Protein AF-A0A6I9PVP5-F1 (afdb_monomer_lite)

Foldseek 3Di:
DDDDDDDDDDDDDDDDDDDDPPVVVVVVVVVLPPQDQPDPVQKDFDADPVRHGQWIAGPLQRDIDRDPVVVRCCSSDLSNQVSCCVPPNVPRDDDPDPDPVVVVVVVVVVVVVVVVVVVVVVVVVVVVVVVVVVPD

Structure (mmCIF, N/CA/C/O backbone):
data_AF-A0A6I9PVP5-F1
#
_entry.id   AF-A0A6I9PVP5-F1
#
loop_
_atom_site.group_PDB
_atom_site.id
_atom_site.type_symbol
_atom_site.label_atom_id
_atom_site.label_alt_id
_atom_site.label_comp_id
_atom_site.label_asym_id
_atom_site.label_entity_id
_atom_site.label_seq_id
_atom_site.pdbx_PDB_ins_code
_atom_site.Cartn_x
_atom_site.Cartn_y
_atom_site.Cartn_z
_atom_site.occupancy
_atom_site.B_iso_or_equiv
_atom_site.auth_seq_id
_atom_site.auth_comp_id
_atom_site.auth_asym_id
_atom_site.auth_atom_id
_atom_site.pdbx_PDB_model_num
ATOM 1 N N . MET A 1 1 ? 81.191 -22.699 -4.050 1.00 38.72 1 MET A N 1
ATOM 2 C CA . MET A 1 1 ? 81.189 -21.224 -4.021 1.00 38.72 1 MET A CA 1
ATOM 3 C C . MET A 1 1 ? 79.778 -20.818 -4.428 1.00 38.72 1 MET A C 1
ATOM 5 O O . MET A 1 1 ? 79.563 -20.471 -5.579 1.00 38.72 1 MET A O 1
ATOM 9 N N . ASP A 1 2 ? 78.741 -21.128 -3.641 1.00 34.00 2 ASP A N 1
ATOM 10 C CA . ASP A 1 2 ? 78.454 -20.610 -2.278 1.00 34.00 2 ASP A CA 1
ATOM 11 C C . ASP A 1 2 ? 78.551 -19.074 -2.293 1.00 34.00 2 ASP A C 1
ATOM 13 O O . ASP A 1 2 ? 79.592 -18.551 -2.674 1.00 34.00 2 ASP A O 1
ATOM 17 N N . ASP A 1 3 ? 77.531 -18.285 -1.955 1.00 36.66 3 ASP A N 1
ATOM 18 C CA . ASP A 1 3 ? 76.478 -18.510 -0.964 1.00 36.66 3 ASP A CA 1
ATOM 19 C C . ASP A 1 3 ? 75.329 -17.487 -1.144 1.00 36.66 3 ASP A C 1
ATOM 21 O O . ASP A 1 3 ? 75.540 -16.411 -1.704 1.00 36.66 3 ASP A O 1
ATOM 25 N N . ALA A 1 4 ? 74.175 -17.828 -0.555 1.00 41.97 4 ALA A N 1
ATOM 26 C CA . ALA A 1 4 ? 73.146 -16.957 0.032 1.00 41.97 4 ALA A CA 1
ATOM 27 C C . ALA A 1 4 ? 72.299 -15.985 -0.830 1.00 41.97 4 ALA A C 1
ATOM 29 O O . ALA A 1 4 ? 72.795 -15.266 -1.681 1.00 41.97 4 ALA A O 1
ATOM 30 N N . LYS A 1 5 ? 71.001 -15.748 -0.572 1.00 43.66 5 LYS A N 1
ATOM 31 C CA . LYS A 1 5 ? 70.002 -16.265 0.391 1.00 43.66 5 LYS A CA 1
ATOM 32 C C . LYS A 1 5 ? 68.767 -15.337 0.287 1.00 43.66 5 LYS A C 1
ATOM 34 O O . LYS A 1 5 ? 68.964 -14.139 0.405 1.00 43.66 5 LYS A O 1
ATOM 39 N N . VAL A 1 6 ? 67.568 -15.928 0.107 1.00 37.88 6 VAL A N 1
ATOM 40 C CA . VAL A 1 6 ? 66.181 -15.568 0.558 1.00 37.88 6 VAL A CA 1
ATOM 41 C C . VAL A 1 6 ? 65.691 -14.096 0.457 1.00 37.88 6 VAL A C 1
ATOM 43 O O . VAL A 1 6 ? 66.465 -13.163 0.521 1.00 37.88 6 VAL A O 1
ATOM 46 N N . GLU A 1 7 ? 64.412 -13.742 0.325 1.00 33.66 7 GLU A N 1
ATOM 47 C CA . GLU A 1 7 ? 63.160 -14.369 0.745 1.00 33.66 7 GLU A CA 1
ATOM 48 C C . GLU A 1 7 ? 61.960 -13.745 -0.006 1.00 33.66 7 GLU A C 1
ATOM 50 O O . GLU A 1 7 ? 62.043 -12.675 -0.601 1.00 33.66 7 GLU A O 1
ATOM 55 N N . ALA A 1 8 ? 60.850 -14.474 0.076 1.00 38.97 8 ALA A N 1
ATOM 56 C CA . ALA A 1 8 ? 59.453 -14.194 -0.226 1.00 38.97 8 ALA A CA 1
ATOM 57 C C . ALA A 1 8 ? 58.966 -12.730 -0.299 1.00 38.97 8 ALA A C 1
ATOM 59 O O . ALA A 1 8 ? 59.239 -11.909 0.569 1.00 38.97 8 ALA A O 1
ATOM 60 N N . SER A 1 9 ? 58.004 -12.480 -1.198 1.00 35.03 9 SER A N 1
ATOM 61 C CA . SER A 1 9 ? 56.587 -12.405 -0.788 1.00 35.03 9 SER A CA 1
ATOM 62 C C . SER A 1 9 ? 55.654 -12.116 -1.965 1.00 35.03 9 SER A C 1
ATOM 64 O O . SER A 1 9 ? 55.778 -11.118 -2.668 1.00 35.03 9 SER A O 1
ATOM 66 N N . LYS A 1 10 ? 54.661 -12.996 -2.136 1.00 50.06 10 LYS A N 1
ATOM 67 C CA . LYS A 1 10 ? 53.401 -12.689 -2.821 1.00 50.06 10 LYS A CA 1
ATOM 68 C C . LYS A 1 10 ? 52.657 -11.607 -2.030 1.00 50.06 10 LYS A C 1
ATOM 70 O O . LYS A 1 10 ? 52.544 -11.751 -0.814 1.00 50.06 10 LYS A O 1
ATOM 75 N N . PRO A 1 11 ? 51.970 -10.682 -2.710 1.00 37.81 11 PRO A N 1
ATOM 76 C CA . PRO A 1 11 ? 50.685 -10.215 -2.223 1.00 37.81 11 PRO A CA 1
ATOM 77 C C . PRO A 1 11 ? 49.593 -10.632 -3.203 1.00 37.81 11 PRO A C 1
ATOM 79 O O . PRO A 1 11 ? 49.591 -10.281 -4.382 1.00 37.81 11 PRO A O 1
ATOM 82 N N . ALA A 1 12 ? 48.661 -11.416 -2.672 1.00 37.59 12 ALA A N 1
ATOM 83 C CA . ALA A 1 12 ? 47.353 -11.623 -3.251 1.00 37.59 12 ALA A CA 1
ATOM 84 C C . ALA A 1 12 ? 46.671 -10.265 -3.471 1.00 37.59 12 ALA A C 1
ATOM 86 O O . ALA A 1 12 ? 46.638 -9.416 -2.581 1.00 37.59 12 ALA A O 1
ATOM 87 N N . THR A 1 13 ? 46.112 -10.080 -4.661 1.00 37.62 13 THR A N 1
ATOM 88 C CA . THR A 1 13 ? 45.164 -9.009 -4.959 1.00 37.62 13 THR A CA 1
ATOM 89 C C . THR A 1 13 ? 43.987 -9.081 -3.981 1.00 37.62 13 THR A C 1
ATOM 91 O O . THR A 1 13 ? 43.380 -10.151 -3.858 1.00 37.62 13 THR A O 1
ATOM 94 N N . PRO A 1 14 ? 43.642 -7.986 -3.285 1.00 37.19 14 PRO A N 1
ATOM 95 C CA . PRO A 1 14 ? 42.528 -7.982 -2.359 1.00 37.19 14 PRO A CA 1
ATOM 96 C C . PRO A 1 14 ? 41.213 -8.037 -3.136 1.00 37.19 14 PRO A C 1
ATOM 98 O O . PRO A 1 14 ? 40.893 -7.164 -3.940 1.00 37.19 14 PRO A O 1
ATOM 101 N N . SER A 1 15 ? 40.448 -9.085 -2.850 1.00 47.34 15 SER A N 1
ATOM 102 C CA . SER A 1 15 ? 39.019 -9.161 -3.106 1.00 47.34 15 SER A CA 1
ATOM 103 C C . SER A 1 15 ? 38.325 -8.059 -2.292 1.00 47.34 15 SER A C 1
ATOM 105 O O . SER A 1 15 ? 38.224 -8.161 -1.073 1.00 47.34 15 SER A O 1
ATOM 107 N N . GLN A 1 16 ? 37.871 -6.997 -2.954 1.00 40.28 16 GLN A N 1
ATOM 108 C CA . GLN A 1 16 ? 36.859 -6.065 -2.447 1.00 40.28 16 GLN A CA 1
ATOM 109 C C . GLN A 1 16 ? 35.660 -6.250 -3.389 1.00 40.28 16 GLN A C 1
ATOM 111 O O . GLN A 1 16 ? 35.745 -5.903 -4.558 1.00 40.28 16 GLN A O 1
ATOM 116 N N . GLY A 1 17 ? 34.602 -6.971 -3.027 1.00 35.03 17 GLY A N 1
ATOM 117 C CA . GLY A 1 17 ? 33.798 -6.735 -1.835 1.00 35.03 17 GLY A CA 1
ATOM 118 C C . GLY A 1 17 ? 32.686 -5.767 -2.230 1.00 35.03 17 GLY A C 1
ATOM 119 O O . GLY A 1 17 ? 32.816 -4.565 -2.020 1.00 35.03 17 GLY A O 1
ATOM 120 N N . ASP A 1 18 ? 31.652 -6.299 -2.887 1.00 39.44 18 ASP A N 1
ATOM 121 C CA . ASP A 1 18 ? 30.398 -5.626 -3.223 1.00 39.44 18 ASP A CA 1
ATOM 122 C C . ASP A 1 18 ? 29.800 -4.919 -1.994 1.00 39.44 18 ASP A C 1
ATOM 124 O O . ASP A 1 18 ? 29.149 -5.540 -1.160 1.00 39.44 18 ASP A O 1
ATOM 128 N N . SER A 1 19 ? 29.991 -3.603 -1.896 1.00 45.47 19 SER A N 1
ATOM 129 C CA . SER A 1 19 ? 29.430 -2.770 -0.821 1.00 45.47 19 SER A CA 1
ATOM 130 C C . SER A 1 19 ? 28.523 -1.673 -1.379 1.00 45.47 19 SER A C 1
ATOM 132 O O . SER A 1 19 ? 28.705 -0.491 -1.095 1.00 45.47 19 SER A O 1
ATOM 134 N N . LYS A 1 20 ? 27.542 -2.052 -2.210 1.00 41.62 20 LYS A N 1
ATOM 135 C CA . LYS A 1 20 ? 26.452 -1.165 -2.666 1.00 41.62 20 LYS A CA 1
ATOM 136 C C . LYS A 1 20 ? 25.108 -1.903 -2.784 1.00 41.62 20 LYS A C 1
ATOM 138 O O . LYS A 1 20 ? 24.402 -1.764 -3.775 1.00 41.62 20 LYS A O 1
ATOM 143 N N . THR A 1 21 ? 24.729 -2.685 -1.775 1.00 43.78 21 THR A N 1
ATOM 144 C CA . THR A 1 21 ? 23.387 -3.315 -1.720 1.00 43.78 21 THR A CA 1
ATOM 145 C C . THR A 1 21 ? 22.673 -3.153 -0.376 1.00 43.78 21 THR A C 1
ATOM 147 O O . THR A 1 21 ? 21.488 -3.459 -0.271 1.00 43.78 21 THR A O 1
ATOM 150 N N . GLU A 1 22 ? 23.352 -2.585 0.621 1.00 38.22 22 GLU A N 1
ATOM 151 C CA . GLU A 1 22 ? 22.856 -2.440 1.997 1.00 38.22 22 GLU A CA 1
ATOM 152 C C . GLU A 1 22 ? 21.923 -1.217 2.164 1.00 38.22 22 GLU A C 1
ATOM 154 O O . GLU A 1 22 ? 20.986 -1.225 2.967 1.00 38.22 22 GLU A O 1
ATOM 159 N N . ASP A 1 23 ? 22.138 -0.165 1.364 1.00 42.00 23 ASP A N 1
ATOM 160 C CA . ASP A 1 23 ? 21.417 1.114 1.482 1.00 42.00 23 ASP A CA 1
ATOM 161 C C . ASP A 1 23 ? 19.986 1.037 0.913 1.00 42.00 23 ASP A C 1
ATOM 163 O O . ASP A 1 23 ? 19.035 1.599 1.456 1.00 42.00 23 ASP A O 1
ATOM 167 N N . SER A 1 24 ? 19.785 0.221 -0.129 1.00 49.44 24 SER A N 1
ATOM 168 C CA . SER A 1 24 ? 18.459 0.021 -0.730 1.00 49.44 24 SER A CA 1
ATOM 169 C C . SER A 1 24 ? 17.543 -0.890 0.086 1.00 49.44 24 SER A C 1
ATOM 171 O O . SER A 1 24 ? 16.327 -0.775 -0.035 1.00 49.44 24 SER A O 1
ATOM 173 N N . LEU A 1 25 ? 18.078 -1.777 0.930 1.00 51.47 25 LEU A N 1
ATOM 174 C CA . LEU A 1 25 ? 17.258 -2.580 1.845 1.00 51.47 25 LEU A CA 1
ATOM 175 C C . LEU A 1 25 ? 16.865 -1.773 3.089 1.00 51.47 25 LEU A C 1
ATOM 177 O O . LEU A 1 25 ? 15.714 -1.850 3.519 1.00 51.47 25 LEU A O 1
ATOM 181 N N . SER A 1 26 ? 17.770 -0.928 3.591 1.00 49.22 26 SER A N 1
ATOM 182 C CA . SER A 1 26 ? 17.504 -0.028 4.721 1.00 49.22 26 SER A CA 1
ATOM 183 C C . SER A 1 26 ? 16.474 1.056 4.380 1.00 49.22 26 SER A C 1
ATOM 185 O O . SER A 1 26 ? 15.562 1.300 5.168 1.00 49.22 26 SER A O 1
ATOM 187 N N . ALA A 1 27 ? 16.517 1.626 3.169 1.00 51.81 27 ALA A N 1
ATOM 188 C CA . ALA A 1 27 ? 15.481 2.550 2.696 1.00 51.81 27 ALA A CA 1
ATOM 189 C C . ALA A 1 27 ? 14.112 1.865 2.495 1.00 51.81 27 ALA A C 1
ATOM 191 O O . ALA A 1 27 ? 13.066 2.467 2.732 1.00 51.81 27 ALA A O 1
ATOM 192 N N . LEU A 1 28 ? 14.085 0.589 2.091 1.00 53.31 28 LEU A N 1
ATOM 193 C CA . LEU A 1 28 ? 12.836 -0.174 1.964 1.00 53.31 28 LEU A CA 1
ATOM 194 C C . LEU A 1 28 ? 12.238 -0.559 3.325 1.00 53.31 28 LEU A C 1
ATOM 196 O O . LEU A 1 28 ? 11.013 -0.589 3.444 1.00 53.31 28 LEU A O 1
ATOM 200 N N . ALA A 1 29 ? 13.077 -0.815 4.332 1.00 50.09 29 ALA A N 1
ATOM 201 C CA . ALA A 1 29 ? 12.655 -1.085 5.705 1.00 50.09 29 ALA A CA 1
ATOM 202 C C . ALA A 1 29 ? 12.135 0.181 6.410 1.00 50.09 29 ALA A C 1
ATOM 204 O O . ALA A 1 29 ? 11.083 0.131 7.043 1.00 50.09 29 ALA A O 1
ATOM 205 N N . ALA A 1 30 ? 12.792 1.331 6.219 1.00 49.00 30 ALA A N 1
ATOM 206 C CA . ALA A 1 30 ? 12.341 2.616 6.766 1.00 49.00 30 ALA A CA 1
ATOM 207 C C . ALA A 1 30 ? 10.975 3.059 6.202 1.00 49.00 30 ALA A C 1
ATOM 209 O O . ALA A 1 30 ? 10.165 3.643 6.911 1.00 49.00 30 ALA A O 1
ATOM 210 N N . LEU A 1 31 ? 10.657 2.704 4.952 1.00 52.78 31 LEU A N 1
ATOM 211 C CA . LEU A 1 31 ? 9.338 2.975 4.362 1.00 52.78 31 LEU A CA 1
ATOM 212 C C . LEU A 1 31 ? 8.238 1.996 4.813 1.00 52.78 31 LEU A C 1
ATOM 214 O O . LEU A 1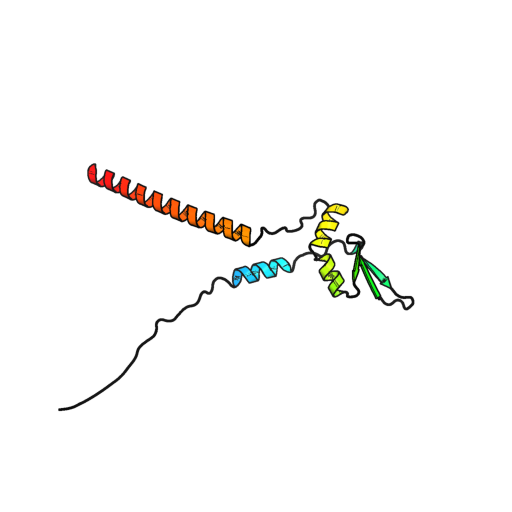 31 ? 7.067 2.221 4.512 1.00 52.78 31 LEU A O 1
ATOM 218 N N . GLN A 1 32 ? 8.576 0.891 5.489 1.00 53.50 32 GLN A N 1
ATOM 219 C CA . GLN A 1 32 ? 7.582 -0.037 6.047 1.00 53.50 32 GLN A CA 1
ATOM 220 C C . GLN A 1 32 ? 7.084 0.394 7.436 1.00 53.50 32 GLN A C 1
ATOM 222 O O . GLN A 1 32 ? 5.990 -0.016 7.829 1.00 53.50 32 GLN A O 1
ATOM 227 N N . SER A 1 33 ? 7.842 1.225 8.159 1.00 51.06 33 SER A N 1
ATOM 228 C CA . SER A 1 33 ? 7.528 1.652 9.530 1.00 51.06 33 SER A CA 1
ATOM 229 C C . SER A 1 33 ? 6.480 2.767 9.639 1.00 51.06 33 SER A C 1
ATOM 231 O O . SER A 1 33 ? 5.771 2.809 10.642 1.00 51.06 33 SER A O 1
ATOM 233 N N . ASP A 1 34 ? 6.292 3.595 8.608 1.00 50.50 34 ASP A N 1
ATOM 234 C CA . ASP A 1 34 ? 5.387 4.760 8.653 1.00 50.50 34 ASP A CA 1
ATOM 235 C C . ASP A 1 34 ? 3.976 4.485 8.104 1.00 50.50 34 ASP A C 1
ATOM 237 O O . ASP A 1 34 ? 3.277 5.380 7.624 1.00 50.50 34 ASP A O 1
ATOM 241 N N . VAL A 1 35 ? 3.506 3.234 8.153 1.00 64.75 35 VAL A N 1
ATOM 242 C CA . VAL A 1 35 ? 2.103 2.958 7.821 1.00 64.75 35 VAL A CA 1
ATOM 243 C C . VAL A 1 35 ? 1.233 3.366 9.001 1.00 64.75 35 VAL A C 1
ATOM 245 O O . VAL A 1 35 ? 1.108 2.634 9.988 1.00 64.75 35 VAL A O 1
ATOM 248 N N . GLN A 1 36 ? 0.608 4.534 8.870 1.00 64.75 36 GLN A N 1
ATOM 249 C CA . GLN A 1 36 ? -0.335 5.059 9.845 1.00 64.75 36 GLN A CA 1
ATOM 250 C C . GLN A 1 36 ? -1.489 4.051 10.029 1.00 64.75 36 GLN A C 1
ATOM 252 O O . GLN A 1 36 ? -2.146 3.676 9.051 1.00 64.75 36 GLN A O 1
ATOM 257 N N . PRO A 1 37 ? -1.712 3.535 11.247 1.00 75.38 37 PRO A N 1
ATOM 258 C CA . PRO A 1 37 ? -2.750 2.544 11.474 1.00 75.38 37 PRO A CA 1
ATOM 259 C C . PRO A 1 37 ? -4.136 3.184 11.279 1.00 75.38 37 PRO A C 1
ATOM 261 O O . PRO A 1 37 ? -4.469 4.190 11.903 1.00 75.38 37 PRO A O 1
ATOM 264 N N . VAL A 1 38 ? -4.933 2.618 10.366 1.00 80.00 38 VAL A N 1
ATOM 265 C CA . VAL A 1 38 ? -6.223 3.184 9.932 1.00 80.00 38 VAL A CA 1
ATOM 266 C C . VAL A 1 38 ? -7.404 2.437 10.534 1.00 80.00 38 VAL A C 1
ATOM 268 O O . VAL A 1 38 ? -7.394 1.211 10.616 1.00 80.00 38 VAL A O 1
ATOM 271 N N . GLY A 1 39 ? -8.462 3.166 10.889 1.00 81.88 39 GLY A N 1
ATOM 272 C CA . GLY A 1 39 ? -9.738 2.567 11.278 1.00 81.88 39 GLY A CA 1
ATOM 273 C C . GLY A 1 39 ? -9.714 1.817 12.609 1.00 81.88 39 GLY A C 1
ATOM 274 O O . GLY A 1 39 ? -10.335 0.759 12.705 1.00 81.88 39 GLY A O 1
ATOM 275 N N . HIS A 1 40 ? -9.020 2.352 13.621 1.00 84.56 40 HIS A N 1
ATOM 276 C CA . HIS A 1 40 ? -9.093 1.833 14.997 1.00 84.56 40 HIS A CA 1
ATOM 277 C C . HIS A 1 40 ? -10.530 1.800 15.515 1.00 84.56 40 HIS A C 1
ATOM 279 O O . HIS A 1 40 ? -10.889 0.866 16.223 1.00 84.56 40 HIS A O 1
ATOM 285 N N . ASP A 1 41 ? -11.349 2.759 15.081 1.00 85.88 41 ASP A N 1
ATOM 286 C CA . ASP A 1 41 ? -12.761 2.899 15.453 1.00 85.88 41 ASP A CA 1
ATOM 287 C C . ASP A 1 41 ? -13.619 1.694 15.030 1.00 85.88 41 ASP A C 1
ATOM 289 O O . ASP A 1 41 ? -14.721 1.494 15.532 1.00 85.88 41 ASP A O 1
ATOM 293 N N . TYR A 1 42 ? -13.112 0.859 14.115 1.00 88.06 42 TYR A N 1
ATOM 294 C CA . TYR A 1 42 ? -13.790 -0.349 13.642 1.00 88.06 42 TYR A CA 1
ATOM 295 C C . TYR A 1 42 ? -13.338 -1.626 14.364 1.00 88.06 42 TYR A C 1
ATOM 297 O O . TYR A 1 42 ? -13.779 -2.723 13.996 1.00 88.06 42 TYR A O 1
ATOM 305 N N . VAL A 1 43 ? -12.450 -1.503 15.356 1.00 91.88 43 VAL A N 1
ATOM 306 C CA . VAL A 1 43 ? -12.021 -2.606 16.217 1.00 91.88 43 VAL A CA 1
ATOM 307 C C . VAL A 1 43 ? -12.642 -2.446 17.593 1.00 91.88 43 VAL A C 1
ATOM 309 O O . VAL A 1 43 ? -12.303 -1.535 18.342 1.00 91.88 43 VAL A O 1
ATOM 312 N N . GLU A 1 44 ? -13.514 -3.379 17.943 1.00 92.25 44 GLU A N 1
ATOM 313 C CA . GLU A 1 44 ? -14.146 -3.427 19.253 1.00 92.25 44 GLU A CA 1
ATOM 314 C C . GLU A 1 44 ? -13.293 -4.207 20.243 1.00 92.25 44 GLU A C 1
ATOM 316 O O . GLU A 1 44 ? -12.736 -5.257 19.914 1.00 92.25 44 GLU A O 1
ATOM 321 N N . GLU A 1 45 ? -13.214 -3.700 21.470 1.00 92.25 45 GLU A N 1
ATOM 322 C CA . GLU A 1 45 ? -12.590 -4.389 22.594 1.00 92.25 45 GLU A CA 1
ATOM 323 C C . GLU A 1 45 ? -13.680 -5.092 23.396 1.00 92.25 45 GLU A C 1
ATOM 325 O O . GLU A 1 45 ? -14.534 -4.457 24.012 1.00 92.25 45 GLU A O 1
ATOM 330 N N . VAL A 1 46 ? -13.657 -6.418 23.387 1.00 90.00 46 VAL A N 1
ATOM 331 C CA . VAL A 1 46 ? -14.564 -7.239 24.178 1.00 90.00 46 VAL A CA 1
ATOM 332 C C . VAL A 1 46 ? -13.956 -7.401 25.566 1.00 90.00 46 VAL A C 1
ATOM 334 O O . VAL A 1 46 ? -12.844 -7.922 25.710 1.00 90.00 46 VAL A O 1
ATOM 337 N N . ARG A 1 47 ? -14.684 -6.940 26.586 1.00 89.69 47 ARG A N 1
ATOM 338 C CA . ARG A 1 47 ? -14.322 -7.087 28.000 1.00 89.69 47 ARG A CA 1
ATOM 339 C C . ARG A 1 47 ? -15.147 -8.193 28.649 1.00 89.69 47 ARG A C 1
ATOM 341 O O . ARG A 1 47 ? -16.315 -8.358 28.312 1.00 89.69 47 ARG A O 1
ATOM 348 N N . ASN A 1 48 ? -14.528 -8.939 29.557 1.00 88.19 48 ASN A N 1
ATOM 349 C CA . ASN A 1 48 ? -15.220 -9.906 30.402 1.00 88.19 48 ASN A CA 1
ATOM 350 C C . ASN A 1 48 ? -16.065 -9.198 31.474 1.00 88.19 48 ASN A C 1
ATOM 352 O O . ASN A 1 48 ? -15.893 -8.002 31.713 1.00 88.19 48 ASN A O 1
ATOM 356 N N . ASP A 1 49 ? -16.895 -9.956 32.183 1.00 88.00 49 ASP A N 1
ATOM 357 C CA . ASP A 1 49 ? -17.661 -9.552 33.375 1.00 88.00 49 ASP A CA 1
ATOM 358 C C . ASP A 1 49 ? -16.781 -8.926 34.478 1.00 88.00 49 ASP A C 1
ATOM 360 O O . ASP A 1 49 ? -17.216 -8.044 35.213 1.00 88.00 49 ASP A O 1
ATOM 364 N N . GLU A 1 50 ? -15.500 -9.298 34.531 1.00 86.38 50 GLU A N 1
ATOM 365 C CA . GLU A 1 50 ? -14.476 -8.713 35.412 1.00 86.38 50 GLU A CA 1
ATOM 366 C C . GLU A 1 50 ? -13.872 -7.388 34.888 1.00 86.38 50 GLU A C 1
ATOM 368 O O . GLU A 1 50 ? -12.922 -6.858 35.464 1.00 86.38 50 GLU A O 1
ATOM 373 N N . GLY A 1 51 ? -14.339 -6.873 33.746 1.00 83.56 51 GLY A N 1
ATOM 374 C CA . GLY A 1 51 ? -13.842 -5.648 33.106 1.00 83.56 51 GLY A CA 1
ATOM 375 C C . GLY A 1 51 ? -12.517 -5.789 32.341 1.00 83.56 51 GLY A C 1
ATOM 376 O O . GLY A 1 51 ? -12.056 -4.819 31.736 1.00 83.56 51 GLY A O 1
ATOM 377 N N . LYS A 1 52 ? -11.904 -6.980 32.319 1.00 87.00 52 LYS A N 1
ATOM 378 C CA . LYS A 1 52 ? -10.653 -7.258 31.586 1.00 87.00 52 LYS A CA 1
ATOM 379 C C . LYS A 1 52 ? -10.909 -7.410 30.089 1.00 87.00 52 LYS A C 1
ATOM 381 O O . LYS A 1 52 ? -11.828 -8.126 29.703 1.00 87.00 52 LYS A O 1
ATOM 386 N N . VAL A 1 53 ? -10.077 -6.798 29.243 1.00 85.06 53 VAL A N 1
ATOM 387 C CA . VAL A 1 53 ? -10.123 -7.013 27.785 1.00 85.06 53 VAL A CA 1
ATOM 388 C C . VAL A 1 53 ? -9.661 -8.436 27.479 1.00 85.06 53 VAL A C 1
ATOM 390 O O . VAL A 1 53 ? -8.541 -8.806 27.816 1.00 85.06 53 VAL A O 1
ATOM 393 N N . ILE A 1 54 ? -10.527 -9.228 26.849 1.00 88.81 54 ILE A N 1
ATOM 394 C CA . ILE A 1 54 ? -10.265 -10.641 26.529 1.00 88.81 54 ILE A CA 1
ATOM 395 C C . ILE A 1 54 ? -10.054 -10.886 25.036 1.00 88.81 54 ILE A C 1
ATOM 397 O O . ILE A 1 54 ? -9.479 -11.902 24.650 1.00 88.81 54 ILE A O 1
ATOM 401 N N . ARG A 1 55 ? -10.557 -9.987 24.184 1.00 93.00 55 ARG A N 1
ATOM 402 C CA . ARG A 1 55 ? -10.532 -10.153 22.732 1.00 93.00 55 ARG A CA 1
ATOM 403 C C . ARG A 1 55 ? -10.787 -8.829 22.034 1.00 93.00 55 ARG A C 1
ATOM 405 O O . ARG A 1 55 ? -11.577 -8.014 22.490 1.00 93.00 55 ARG A O 1
ATOM 412 N N . PHE A 1 56 ? -10.192 -8.672 20.869 1.00 94.12 56 PHE A N 1
ATOM 413 C CA . PHE A 1 56 ? -10.486 -7.620 19.916 1.00 94.12 56 PHE A CA 1
ATOM 414 C C . PHE A 1 56 ? -11.221 -8.198 18.712 1.00 94.12 56 PHE A C 1
ATOM 416 O O . PHE A 1 56 ? -10.900 -9.301 18.264 1.00 94.12 56 PHE A O 1
ATOM 423 N N . HIS A 1 57 ? -12.181 -7.457 18.166 1.00 94.81 57 HIS A N 1
ATOM 424 C CA . HIS A 1 57 ? -12.934 -7.854 16.982 1.00 94.81 57 HIS A CA 1
ATOM 425 C C . HIS A 1 57 ? -12.960 -6.730 15.941 1.00 94.81 57 HIS A C 1
ATOM 427 O O . HIS A 1 57 ? -13.429 -5.632 16.218 1.00 94.81 57 HIS A O 1
ATOM 433 N N . CYS A 1 58 ? -12.470 -6.996 14.729 1.00 95.12 58 CYS A N 1
ATOM 434 C CA . CYS A 1 58 ? -12.512 -6.053 13.612 1.00 95.12 58 CYS A CA 1
ATOM 435 C C . CYS A 1 58 ? -13.753 -6.294 12.745 1.00 95.12 58 CYS A C 1
ATOM 437 O O . CYS A 1 58 ? -13.829 -7.313 12.054 1.00 95.12 58 CYS A O 1
ATOM 439 N N . LYS A 1 59 ? -14.674 -5.323 12.696 1.00 93.56 59 LYS A N 1
ATOM 440 C CA . LYS A 1 59 ? -15.923 -5.419 11.913 1.00 93.56 59 LYS A CA 1
ATOM 441 C C . LYS A 1 59 ? -15.718 -5.379 10.400 1.00 93.56 59 LYS A C 1
ATOM 443 O O . LYS A 1 59 ? -16.505 -5.936 9.644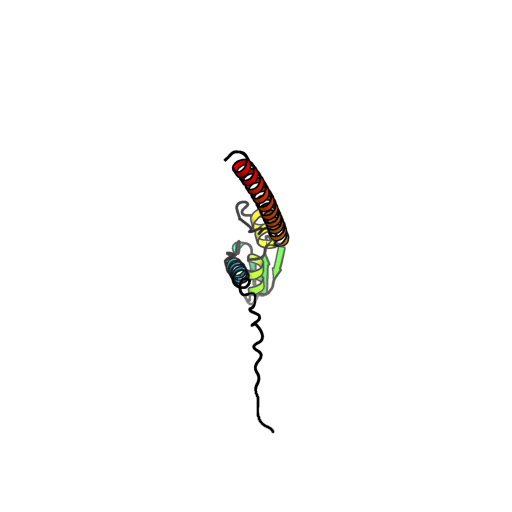 1.00 93.56 59 LYS A O 1
ATOM 448 N N . LEU A 1 60 ? -14.664 -4.714 9.925 1.00 91.62 60 LEU A N 1
ATOM 449 C CA . LEU A 1 60 ? -14.402 -4.588 8.484 1.00 91.62 60 LEU A CA 1
ATOM 450 C C . LEU 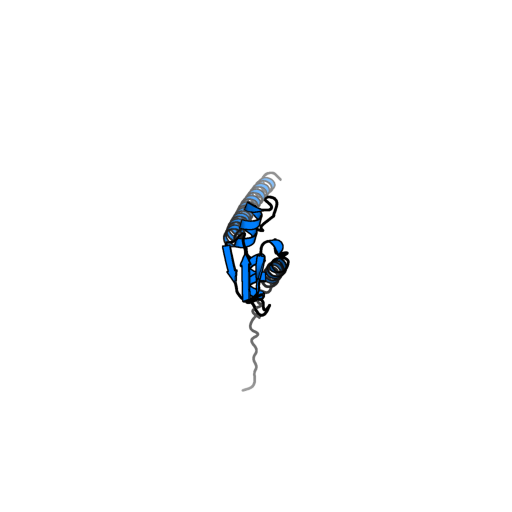A 1 60 ? -13.894 -5.896 7.873 1.00 91.62 60 LEU A C 1
ATOM 452 O O . LEU A 1 60 ? -14.198 -6.211 6.713 1.00 91.62 60 LEU A O 1
ATOM 456 N N . CYS A 1 61 ? -13.109 -6.624 8.667 1.00 91.94 61 CYS A N 1
ATOM 457 C CA . CYS A 1 61 ? -12.436 -7.859 8.290 1.00 91.94 61 CYS A CA 1
ATOM 458 C C . CYS A 1 61 ? -13.117 -9.121 8.822 1.00 91.94 61 CYS A C 1
ATOM 460 O O . CYS A 1 61 ? -12.723 -10.198 8.377 1.00 91.94 61 CYS A O 1
ATOM 462 N N . GLU A 1 62 ? -14.062 -8.988 9.758 1.00 93.81 62 GLU A N 1
ATOM 463 C CA . GLU A 1 62 ? -14.726 -10.089 10.472 1.00 93.81 62 GLU A CA 1
ATOM 464 C C . GLU A 1 62 ? -13.693 -11.034 11.110 1.00 93.81 62 GLU A C 1
ATOM 466 O O . GLU A 1 62 ? -13.663 -12.238 10.875 1.00 93.81 62 GLU A O 1
ATOM 471 N N . CYS A 1 63 ? -12.754 -10.462 11.869 1.00 92.38 63 CYS A N 1
ATOM 472 C CA . CYS A 1 63 ? -11.664 -11.198 12.517 1.00 92.38 63 CYS A CA 1
ATOM 473 C C . CYS A 1 63 ? -11.600 -10.881 14.001 1.00 92.38 63 CYS A C 1
ATOM 475 O O . CYS A 1 63 ? -11.763 -9.725 14.385 1.00 92.38 63 CYS A O 1
ATOM 477 N N . SER A 1 64 ? -11.282 -11.888 14.811 1.00 93.00 64 SER A N 1
ATOM 478 C CA . SER A 1 64 ? -10.974 -11.717 16.226 1.00 93.00 64 SER A CA 1
ATOM 479 C C . SER A 1 64 ? -9.530 -12.068 16.543 1.00 93.00 64 SER A C 1
ATOM 481 O O . SER A 1 64 ? -8.995 -13.035 16.005 1.00 93.00 64 SER A O 1
ATOM 483 N N . PHE A 1 65 ? -8.923 -11.316 17.449 1.00 92.50 65 PHE A N 1
ATOM 484 C CA . PHE A 1 65 ? -7.562 -11.530 17.932 1.00 92.50 65 PHE A CA 1
ATOM 485 C C . PHE A 1 65 ? -7.513 -11.215 19.428 1.00 92.50 65 PHE A C 1
ATOM 487 O O . PHE A 1 65 ? -8.240 -10.344 19.893 1.00 92.50 65 PHE A O 1
ATOM 494 N N . ASN A 1 66 ? -6.691 -11.930 20.191 1.00 91.75 66 ASN A N 1
ATOM 495 C CA . ASN A 1 66 ? -6.628 -11.764 21.647 1.00 91.75 66 ASN A CA 1
ATOM 496 C C . ASN A 1 66 ? -5.490 -10.831 22.093 1.00 91.75 66 ASN A C 1
ATOM 498 O O . ASN A 1 66 ? -5.526 -10.325 23.209 1.00 91.75 66 ASN A O 1
ATOM 502 N N . ASP A 1 67 ? -4.526 -10.552 21.213 1.00 92.12 67 ASP A N 1
ATOM 503 C CA . ASP A 1 67 ? -3.328 -9.790 21.563 1.00 92.12 67 ASP A CA 1
ATOM 504 C C . ASP A 1 67 ? -3.379 -8.340 21.049 1.00 92.12 67 ASP A C 1
ATOM 506 O O . ASP A 1 67 ? -3.738 -8.108 19.885 1.00 92.12 67 ASP A O 1
ATOM 510 N N . PRO A 1 68 ? -2.932 -7.351 21.847 1.00 89.88 68 PRO A N 1
ATOM 511 C CA . PRO A 1 68 ? -2.806 -5.960 21.402 1.00 89.88 68 PRO A CA 1
ATOM 512 C C . PRO A 1 68 ? -1.830 -5.796 20.229 1.00 89.88 68 PRO A C 1
ATOM 514 O O . PRO A 1 68 ? -2.085 -5.029 19.304 1.00 89.88 68 PRO A O 1
ATOM 517 N N . ASN A 1 69 ? -0.741 -6.568 20.211 1.00 90.88 69 ASN A N 1
ATOM 518 C CA . ASN A 1 69 ? 0.204 -6.553 19.093 1.00 90.88 69 ASN A CA 1
ATOM 519 C C . ASN A 1 69 ? -0.445 -7.089 17.801 1.00 90.88 69 ASN A C 1
ATOM 521 O O . ASN A 1 69 ? -0.265 -6.534 16.718 1.00 90.88 69 ASN A O 1
ATOM 525 N N . ALA A 1 70 ? -1.275 -8.134 17.911 1.00 91.88 70 ALA A N 1
ATOM 526 C CA . ALA A 1 70 ? -2.030 -8.653 16.774 1.00 91.88 70 ALA A CA 1
ATOM 527 C C . ALA A 1 70 ? -3.048 -7.626 16.249 1.00 91.88 70 ALA A C 1
ATOM 529 O O . ALA A 1 70 ? -3.215 -7.517 15.034 1.00 91.88 70 ALA A O 1
ATOM 530 N N . LYS A 1 71 ? -3.670 -6.830 17.135 1.00 91.31 71 LYS A N 1
ATOM 531 C CA . LYS A 1 71 ? -4.517 -5.685 16.751 1.00 91.31 71 LYS A CA 1
ATOM 532 C C . LYS A 1 71 ? -3.743 -4.683 15.904 1.00 91.31 71 LYS A C 1
ATOM 534 O O . LYS A 1 71 ? -4.201 -4.314 14.824 1.00 91.31 71 LYS A O 1
ATOM 539 N N . GLU A 1 72 ? -2.563 -4.274 16.354 1.00 90.81 72 GLU A N 1
ATOM 540 C CA . GLU A 1 72 ? -1.754 -3.291 15.635 1.00 90.81 72 GLU A CA 1
ATOM 541 C C . GLU A 1 72 ? -1.284 -3.817 14.269 1.00 90.81 72 GLU A C 1
ATOM 543 O O . GLU A 1 72 ? -1.454 -3.149 13.243 1.00 90.81 72 GLU A O 1
ATOM 548 N N . MET A 1 73 ? -0.783 -5.054 14.229 1.00 91.94 73 MET A N 1
ATOM 549 C CA . MET A 1 73 ? -0.400 -5.730 12.985 1.00 91.94 73 MET A CA 1
ATOM 550 C C . MET A 1 73 ? -1.582 -5.923 12.033 1.00 91.94 73 MET A C 1
ATOM 552 O O . MET A 1 73 ? -1.417 -5.821 10.816 1.00 91.94 73 MET A O 1
ATOM 556 N N . HIS A 1 74 ? -2.786 -6.157 12.557 1.00 93.38 74 HIS A N 1
ATOM 557 C CA . HIS A 1 74 ? -3.995 -6.267 11.749 1.00 93.38 74 HIS A CA 1
ATOM 558 C C . HIS A 1 74 ? -4.345 -4.939 11.070 1.00 93.38 74 HIS A C 1
ATOM 560 O O . HIS A 1 74 ? -4.568 -4.919 9.859 1.00 93.38 74 HIS A O 1
ATOM 566 N N . LEU A 1 75 ? -4.342 -3.829 11.813 1.00 91.06 75 LEU A N 1
ATOM 567 C CA . LEU A 1 75 ? -4.655 -2.491 11.293 1.00 91.06 75 LEU A CA 1
ATOM 568 C C . LEU A 1 75 ? -3.618 -2.009 10.267 1.00 91.06 75 LEU A C 1
ATOM 570 O O . LEU A 1 75 ? -3.964 -1.433 9.232 1.00 91.06 75 LEU A O 1
ATOM 574 N N . LYS A 1 76 ? -2.342 -2.332 10.508 1.00 88.44 76 LYS A N 1
ATOM 575 C CA . LYS A 1 76 ? -1.230 -2.160 9.558 1.00 88.44 76 LYS A CA 1
ATOM 576 C C . LYS A 1 76 ? -1.159 -3.284 8.517 1.00 88.44 76 LYS A C 1
ATOM 578 O O . LYS A 1 76 ? -0.225 -3.337 7.714 1.00 88.44 76 LYS A O 1
ATOM 583 N N . GLY A 1 77 ? -2.151 -4.164 8.456 1.00 88.81 77 GLY A N 1
ATOM 584 C CA . GLY A 1 77 ? -2.223 -5.254 7.497 1.00 88.81 77 GLY A CA 1
ATOM 585 C C . GLY A 1 77 ? -2.783 -4.808 6.148 1.00 88.81 77 GLY A C 1
ATOM 586 O O . GLY A 1 77 ? -3.710 -4.002 6.057 1.00 88.81 77 GLY A O 1
ATOM 587 N N . ARG A 1 78 ? -2.270 -5.394 5.059 1.00 88.56 78 ARG A N 1
ATOM 588 C CA . ARG A 1 78 ? -2.783 -5.138 3.699 1.00 88.56 78 ARG A CA 1
ATOM 589 C C . ARG A 1 78 ? -4.274 -5.460 3.582 1.00 88.56 78 ARG A C 1
ATOM 591 O O . ARG A 1 78 ? -5.016 -4.690 2.984 1.00 88.56 78 ARG A O 1
ATOM 598 N N . ARG A 1 79 ? -4.711 -6.587 4.156 1.00 90.44 79 ARG A N 1
ATOM 599 C CA . ARG A 1 79 ? -6.112 -7.033 4.115 1.00 90.44 79 ARG A CA 1
ATOM 600 C C . ARG A 1 79 ? -7.048 -5.999 4.740 1.00 90.44 79 ARG A C 1
ATOM 602 O O . ARG A 1 79 ? -8.031 -5.631 4.105 1.00 90.44 79 ARG A O 1
ATOM 609 N N . HIS A 1 80 ? -6.711 -5.500 5.930 1.00 92.75 80 HIS A N 1
ATOM 610 C CA . HIS A 1 80 ? -7.498 -4.467 6.605 1.00 92.75 80 HIS A CA 1
ATOM 611 C C . HIS A 1 80 ? -7.564 -3.183 5.790 1.00 92.75 80 HIS A C 1
ATOM 613 O O . HIS A 1 80 ? -8.654 -2.707 5.492 1.00 92.75 80 HIS A O 1
ATOM 619 N N . ARG A 1 81 ? -6.417 -2.678 5.324 1.00 89.75 81 ARG A N 1
ATOM 620 C CA . ARG A 1 81 ? -6.374 -1.462 4.500 1.00 89.75 81 ARG A CA 1
ATOM 621 C C . ARG A 1 81 ? -7.197 -1.570 3.216 1.00 89.75 81 ARG A C 1
ATOM 623 O O . ARG A 1 81 ? -7.855 -0.606 2.842 1.00 89.75 81 ARG A O 1
ATOM 630 N N . LEU A 1 82 ? -7.192 -2.726 2.549 1.00 90.25 82 LEU A N 1
ATOM 631 C CA . LEU A 1 82 ? -8.016 -2.949 1.355 1.00 90.25 82 LEU A CA 1
ATOM 632 C C . LEU A 1 82 ? -9.516 -2.944 1.683 1.00 90.25 82 LEU A C 1
ATOM 634 O O . LEU A 1 82 ? -10.292 -2.339 0.945 1.00 90.25 82 LEU A O 1
ATOM 638 N N . GLN A 1 83 ? -9.921 -3.570 2.791 1.00 90.88 83 GLN A N 1
ATOM 639 C CA . GLN A 1 83 ? -11.321 -3.566 3.226 1.00 90.88 83 GLN A CA 1
ATOM 640 C C . GLN A 1 83 ? -11.775 -2.173 3.658 1.00 90.88 83 GLN A C 1
ATOM 642 O O . GLN A 1 83 ? -12.856 -1.743 3.266 1.00 90.88 83 GLN A O 1
ATOM 647 N N . TYR A 1 84 ? -10.934 -1.447 4.393 1.00 91.75 84 TYR A N 1
ATOM 648 C CA . TYR A 1 84 ? -11.178 -0.057 4.763 1.00 91.75 84 TYR A CA 1
ATOM 649 C C . TYR A 1 84 ? -11.303 0.831 3.524 1.00 91.75 84 TYR A C 1
ATOM 651 O O . TYR A 1 84 ? -12.251 1.602 3.415 1.00 91.75 84 TYR A O 1
ATOM 659 N N . LYS A 1 85 ? -10.407 0.671 2.540 1.00 90.44 85 LYS A N 1
ATOM 660 C CA . LYS A 1 85 ? -10.498 1.404 1.274 1.00 90.44 85 LYS A CA 1
ATOM 661 C C . LYS A 1 85 ? -11.833 1.149 0.576 1.00 90.44 85 LYS A C 1
ATOM 663 O O . LYS A 1 85 ? -12.520 2.074 0.171 1.00 90.44 85 LYS A O 1
ATOM 668 N N . LYS A 1 86 ? -12.216 -0.122 0.453 1.00 89.81 86 LYS A N 1
ATOM 669 C CA . LYS A 1 86 ? -13.434 -0.515 -0.261 1.00 89.81 86 LYS A CA 1
ATOM 670 C C . LYS A 1 86 ? -14.715 -0.063 0.447 1.00 89.81 86 LYS A C 1
ATOM 672 O O . LYS A 1 86 ? -15.667 0.308 -0.229 1.00 89.81 86 LYS A O 1
ATOM 677 N N . LYS A 1 87 ? -14.766 -0.177 1.778 1.00 88.19 87 LYS A N 1
ATOM 678 C CA . LYS A 1 87 ? -15.998 -0.010 2.567 1.00 88.19 87 LYS A CA 1
ATOM 679 C C . LYS A 1 87 ? -16.133 1.363 3.234 1.00 88.19 87 LYS A C 1
ATOM 681 O O . LYS A 1 87 ? -17.249 1.736 3.563 1.00 88.19 87 LYS A O 1
ATOM 686 N N . VAL A 1 88 ? -15.031 2.079 3.467 1.00 88.00 88 VAL A N 1
ATOM 687 C CA . VAL A 1 88 ? -15.011 3.297 4.300 1.00 88.00 88 VAL A CA 1
ATOM 688 C C . VAL A 1 88 ? -14.447 4.497 3.549 1.00 88.00 88 VAL A C 1
ATOM 690 O O . VAL A 1 88 ? -15.076 5.548 3.530 1.00 88.00 88 VAL A O 1
ATOM 693 N N . ASN A 1 89 ? -13.271 4.363 2.933 1.00 83.38 89 ASN A N 1
ATOM 694 C CA . ASN A 1 89 ? -12.622 5.481 2.251 1.00 83.38 89 ASN A CA 1
ATOM 695 C C . ASN A 1 89 ? -11.994 5.050 0.912 1.00 83.38 89 ASN A C 1
ATOM 697 O O . ASN A 1 89 ? -10.839 4.609 0.906 1.00 83.38 89 ASN A O 1
ATOM 701 N N . PRO A 1 90 ? -12.703 5.202 -0.221 1.00 86.06 90 PRO A N 1
ATOM 702 C CA . PRO A 1 90 ? -12.195 4.810 -1.537 1.00 86.06 90 PRO A CA 1
ATOM 703 C C . PRO A 1 90 ? -10.954 5.597 -1.983 1.00 86.06 90 PRO A C 1
ATOM 705 O O . PRO A 1 90 ? -10.177 5.075 -2.784 1.00 86.06 90 PRO A O 1
ATOM 708 N N . GLU A 1 91 ? -10.704 6.776 -1.409 1.00 79.44 91 GLU A N 1
ATOM 709 C CA . GLU A 1 91 ? -9.519 7.597 -1.692 1.00 79.44 91 GLU A CA 1
ATOM 710 C C . GLU A 1 91 ? -8.265 7.110 -0.946 1.00 79.44 91 GLU A C 1
ATOM 712 O O . GLU A 1 91 ? -7.152 7.554 -1.231 1.00 79.44 91 GLU A O 1
ATOM 717 N N . LEU A 1 92 ? -8.397 6.159 -0.007 1.00 80.75 92 LEU A N 1
ATOM 718 C CA . LEU A 1 92 ? -7.254 5.645 0.746 1.00 80.75 92 LEU A CA 1
ATOM 719 C C . LEU A 1 92 ? -6.222 5.003 -0.201 1.00 80.75 92 LEU A C 1
ATOM 721 O O . LEU A 1 92 ? -6.482 4.010 -0.895 1.00 80.75 92 LEU A O 1
ATOM 725 N N . GLN A 1 93 ? -5.005 5.543 -0.203 1.00 67.94 93 GLN A N 1
ATOM 726 C CA . GLN A 1 93 ? -3.888 4.982 -0.952 1.00 67.94 93 GLN A CA 1
ATOM 727 C C . GLN A 1 93 ? -3.290 3.801 -0.189 1.00 67.94 93 GLN A C 1
ATOM 729 O O . GLN A 1 93 ? -2.525 3.944 0.760 1.00 67.94 93 GLN A O 1
ATOM 734 N N . VAL A 1 94 ? -3.647 2.591 -0.610 1.00 78.00 94 VAL A N 1
ATOM 735 C CA . VAL A 1 94 ? -2.969 1.379 -0.151 1.00 78.00 94 VAL A CA 1
ATOM 736 C C . VAL A 1 94 ? -1.772 1.174 -1.062 1.00 78.00 94 VAL A C 1
ATOM 738 O O . VAL A 1 94 ? -1.962 0.871 -2.238 1.00 78.00 94 VAL A O 1
ATOM 741 N N . GLU A 1 95 ? -0.560 1.359 -0.536 1.00 62.97 95 GLU A N 1
ATOM 742 C CA . GLU A 1 95 ? 0.662 1.233 -1.330 1.00 62.97 95 GLU A CA 1
ATOM 743 C C . GLU A 1 95 ? 0.779 -0.190 -1.907 1.00 62.97 95 GLU A C 1
ATOM 745 O O . GLU A 1 95 ? 1.111 -1.158 -1.219 1.00 62.97 95 GLU A O 1
ATOM 750 N N . VAL A 1 96 ? 0.461 -0.329 -3.195 1.00 63.16 96 VAL A N 1
ATOM 751 C CA . VAL A 1 96 ? 0.758 -1.520 -3.989 1.00 63.16 96 VAL A CA 1
ATOM 752 C C . VAL A 1 96 ? 2.086 -1.234 -4.669 1.00 63.16 96 VAL A C 1
ATOM 754 O O . VAL A 1 96 ? 2.129 -0.842 -5.833 1.00 63.16 96 VAL A O 1
ATOM 757 N N . LYS A 1 97 ? 3.185 -1.369 -3.917 1.00 58.62 97 LYS A N 1
ATOM 758 C CA . LYS A 1 97 ? 4.519 -1.258 -4.510 1.00 58.62 97 LYS A CA 1
ATOM 759 C C . LYS A 1 97 ? 4.609 -2.239 -5.689 1.00 58.62 97 LYS A C 1
ATOM 761 O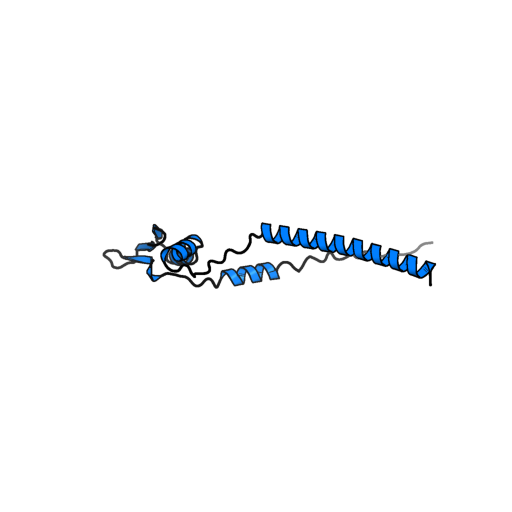 O . LYS A 1 97 ? 4.203 -3.399 -5.537 1.00 58.62 97 LYS A O 1
ATOM 766 N N . PRO A 1 98 ? 5.115 -1.802 -6.856 1.00 58.22 98 PRO A N 1
ATOM 767 C CA . PRO A 1 98 ? 5.354 -2.696 -7.977 1.00 58.22 98 PRO A CA 1
ATOM 768 C C . PRO A 1 98 ? 6.190 -3.881 -7.499 1.00 58.22 98 PRO A C 1
ATOM 770 O O . PRO A 1 98 ? 7.175 -3.697 -6.780 1.00 58.22 98 PRO A O 1
ATOM 773 N N . SER A 1 99 ? 5.782 -5.097 -7.873 1.00 70.69 99 SER A N 1
ATOM 774 C CA . SER A 1 99 ? 6.494 -6.318 -7.488 1.00 70.69 99 SER A CA 1
ATOM 775 C C . SER A 1 99 ? 7.987 -6.180 -7.788 1.00 70.69 99 SER A C 1
ATOM 777 O O . SER A 1 99 ? 8.365 -5.696 -8.857 1.00 70.69 99 SER A O 1
ATOM 779 N N . ILE A 1 100 ? 8.838 -6.666 -6.882 1.00 75.69 100 ILE A N 1
ATOM 780 C CA . ILE A 1 100 ? 10.294 -6.731 -7.083 1.00 75.69 100 ILE A CA 1
ATOM 781 C C . ILE A 1 100 ? 10.631 -7.384 -8.432 1.00 75.69 100 ILE A C 1
ATOM 783 O O . ILE A 1 100 ? 11.508 -6.915 -9.155 1.00 75.69 100 ILE A O 1
ATOM 787 N N . ARG A 1 101 ? 9.865 -8.411 -8.829 1.00 80.62 101 ARG A N 1
ATOM 788 C CA . ARG A 1 101 ? 10.014 -9.073 -10.130 1.00 80.62 101 ARG A CA 1
ATOM 789 C C . ARG A 1 101 ? 9.746 -8.123 -11.300 1.00 80.62 101 ARG A C 1
ATOM 791 O O . ARG A 1 101 ? 10.482 -8.157 -12.279 1.00 80.62 101 ARG A O 1
ATOM 798 N N . ALA A 1 102 ? 8.723 -7.275 -11.201 1.00 81.38 102 ALA A N 1
ATOM 799 C CA . ALA A 1 102 ? 8.384 -6.307 -12.243 1.00 81.38 102 ALA A CA 1
ATOM 800 C C . ALA A 1 102 ? 9.465 -5.224 -12.376 1.00 81.38 102 ALA A C 1
ATOM 802 O O . ALA A 1 102 ? 9.891 -4.935 -13.493 1.00 81.38 102 ALA A O 1
ATOM 803 N N . ARG A 1 103 ? 9.972 -4.704 -11.246 1.00 82.56 103 ARG A N 1
ATOM 804 C CA . ARG A 1 103 ? 11.098 -3.753 -11.242 1.00 82.56 103 ARG A CA 1
ATOM 805 C C . ARG A 1 103 ? 12.336 -4.352 -11.914 1.00 82.56 103 ARG A C 1
ATOM 807 O O . ARG A 1 103 ? 12.886 -3.733 -12.817 1.00 82.56 103 ARG A O 1
ATOM 814 N N . LYS A 1 104 ? 12.701 -5.589 -11.561 1.00 88.50 104 LYS A N 1
ATOM 815 C CA . LYS A 1 104 ? 13.866 -6.285 -12.135 1.00 88.50 104 LYS A CA 1
ATOM 816 C C . LYS A 1 104 ? 13.745 -6.505 -13.648 1.00 88.50 104 LYS A C 1
ATOM 818 O O . LYS A 1 104 ? 14.712 -6.322 -14.378 1.00 88.50 104 LYS A O 1
ATOM 823 N N . ILE A 1 105 ? 12.552 -6.860 -14.133 1.00 89.00 105 ILE A N 1
ATOM 824 C CA . ILE A 1 105 ? 12.297 -7.033 -15.574 1.00 89.00 105 ILE A CA 1
ATOM 825 C C . ILE A 1 105 ? 12.446 -5.703 -16.323 1.00 89.00 105 ILE A C 1
ATOM 827 O O . ILE A 1 105 ? 13.016 -5.670 -17.413 1.00 89.00 105 ILE A O 1
ATOM 831 N N . GLN A 1 106 ? 11.923 -4.611 -15.765 1.00 88.56 106 GLN A N 1
ATOM 832 C CA . GLN A 1 106 ? 12.023 -3.289 -16.381 1.00 88.56 106 GLN A CA 1
ATOM 833 C C . GLN A 1 106 ? 13.477 -2.805 -16.441 1.00 88.56 106 GLN A C 1
ATOM 835 O O . GLN A 1 106 ? 13.917 -2.317 -17.480 1.00 88.56 106 GLN A O 1
ATOM 840 N N . GLU A 1 107 ? 14.230 -3.001 -15.363 1.00 92.44 107 GLU A N 1
ATOM 841 C CA . GLU A 1 107 ? 15.647 -2.650 -15.289 1.00 92.44 107 GLU A CA 1
ATOM 842 C C . GLU A 1 107 ? 16.486 -3.439 -16.307 1.00 92.44 107 GLU A C 1
ATOM 844 O O . GLU A 1 107 ? 17.286 -2.861 -17.041 1.00 92.44 107 GLU A O 1
ATOM 849 N N . GLU A 1 108 ? 16.249 -4.748 -16.445 1.00 94.00 108 GLU A N 1
ATOM 850 C CA . GLU A 1 108 ? 16.951 -5.573 -17.434 1.00 94.00 108 GLU A CA 1
ATOM 851 C C . GLU A 1 108 ? 16.636 -5.143 -18.876 1.00 94.00 108 GLU A C 1
ATOM 853 O O . GLU A 1 108 ? 17.533 -5.099 -19.725 1.00 94.00 108 GLU A O 1
ATOM 858 N N . LYS A 1 109 ? 15.373 -4.791 -19.159 1.00 95.94 109 LYS A N 1
ATOM 859 C CA . LYS A 1 109 ? 14.969 -4.249 -20.464 1.00 95.94 109 LYS A CA 1
ATOM 860 C C . LYS A 1 109 ? 15.682 -2.934 -20.764 1.00 95.94 109 LYS A C 1
ATOM 862 O O . LYS A 1 109 ? 16.222 -2.789 -21.858 1.00 95.94 109 LYS A O 1
ATOM 867 N N . MET A 1 110 ? 15.729 -2.018 -19.798 1.00 93.00 110 MET A N 1
ATOM 868 C CA . MET A 1 110 ? 16.404 -0.729 -19.950 1.00 93.00 110 MET A CA 1
ATOM 869 C C . MET A 1 110 ? 17.910 -0.912 -20.167 1.00 93.00 110 MET A C 1
ATOM 871 O O . MET A 1 110 ? 18.488 -0.295 -21.058 1.00 93.00 110 MET A O 1
ATOM 875 N N . ARG A 1 111 ? 18.537 -1.842 -19.438 1.00 94.94 111 ARG A N 1
ATOM 876 C CA . ARG A 1 111 ? 19.953 -2.184 -19.616 1.00 94.94 111 ARG A CA 1
ATOM 877 C C . ARG A 1 111 ? 20.245 -2.725 -21.017 1.00 94.94 111 ARG A C 1
ATOM 879 O O . ARG A 1 111 ? 21.210 -2.305 -21.647 1.00 94.94 111 ARG A O 1
ATOM 886 N N . LYS A 1 112 ? 19.408 -3.636 -21.527 1.00 95.75 112 LYS A N 1
ATOM 887 C CA . LYS A 1 112 ? 19.533 -4.165 -22.899 1.00 95.75 112 LYS A CA 1
ATOM 888 C C . LYS A 1 112 ? 19.313 -3.080 -23.955 1.00 95.75 112 LYS A C 1
ATOM 890 O O . LYS A 1 112 ? 19.993 -3.087 -24.977 1.00 95.75 112 LYS A O 1
ATOM 895 N N . GLN A 1 113 ? 18.384 -2.157 -23.712 1.00 95.50 113 GLN A N 1
ATOM 896 C CA . GLN A 1 113 ? 18.127 -1.028 -24.602 1.00 95.50 113 GLN A CA 1
ATOM 897 C C . GLN A 1 113 ? 19.332 -0.085 -24.671 1.00 95.50 113 GLN A C 1
ATOM 899 O O . 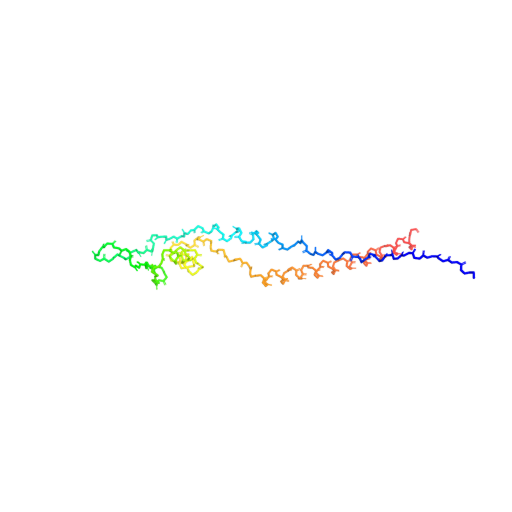GLN A 1 113 ? 19.786 0.201 -25.773 1.00 95.50 113 GLN A O 1
ATOM 904 N N . MET A 1 114 ? 19.895 0.299 -23.522 1.00 94.62 114 MET A N 1
ATOM 905 C CA . MET A 1 114 ? 21.113 1.116 -23.435 1.00 94.62 114 MET A CA 1
ATOM 906 C C . MET A 1 114 ? 22.284 0.471 -24.185 1.00 94.62 114 MET A C 1
ATOM 908 O O . MET A 1 114 ? 22.899 1.115 -25.024 1.00 94.62 114 MET A O 1
ATOM 912 N N . GLN A 1 115 ? 22.542 -0.824 -23.965 1.00 95.19 115 GLN A N 1
ATOM 913 C CA . GLN A 1 115 ? 23.616 -1.537 -24.673 1.00 95.19 115 GLN A CA 1
ATOM 914 C C . GLN A 1 115 ? 23.403 -1.562 -26.192 1.00 95.19 115 GLN A C 1
ATOM 916 O O . GLN A 1 115 ? 24.349 -1.410 -26.964 1.00 95.19 115 GLN A O 1
ATOM 921 N N . LYS A 1 116 ? 22.156 -1.754 -26.637 1.00 96.00 116 LYS A N 1
ATOM 922 C CA . LYS A 1 116 ? 21.818 -1.730 -28.063 1.00 96.00 116 LYS A CA 1
ATOM 923 C C . LYS A 1 116 ? 22.027 -0.334 -28.653 1.00 96.00 116 LYS A C 1
ATOM 925 O O . LYS A 1 116 ? 22.543 -0.228 -29.759 1.00 96.00 116 LYS A O 1
ATOM 930 N N . GLU A 1 117 ? 21.634 0.711 -27.934 1.00 95.00 117 GLU A N 1
ATOM 931 C CA . GLU A 1 117 ? 21.815 2.100 -28.358 1.00 95.00 117 GLU A CA 1
ATOM 932 C C . GLU A 1 117 ? 23.299 2.478 -28.448 1.00 95.00 117 GLU A C 1
ATOM 934 O O . GLU A 1 117 ? 23.723 3.035 -29.456 1.00 95.00 117 GLU A O 1
ATOM 939 N N . GLU A 1 118 ? 24.112 2.096 -27.459 1.00 95.50 118 GLU A N 1
ATOM 940 C CA . GLU A 1 118 ? 25.565 2.306 -27.490 1.00 95.50 118 GLU A CA 1
ATOM 941 C C . GLU A 1 118 ? 26.234 1.600 -28.673 1.00 95.50 118 GLU A C 1
ATOM 943 O O . GLU A 1 118 ? 27.118 2.169 -29.315 1.00 95.50 118 GLU A O 1
ATOM 948 N N . TYR A 1 119 ? 25.799 0.379 -28.996 1.00 95.12 119 TYR A N 1
ATOM 949 C CA . TYR A 1 119 ? 26.290 -0.342 -30.169 1.00 95.12 119 TYR A CA 1
ATOM 950 C C . TYR A 1 119 ? 25.986 0.408 -31.474 1.00 95.12 119 TYR A C 1
ATOM 952 O O . TYR A 1 119 ? 26.873 0.562 -32.315 1.00 95.12 119 TYR A O 1
ATOM 960 N N . TRP A 1 120 ? 24.752 0.895 -31.640 1.00 95.62 120 TRP A N 1
ATOM 961 C CA . TRP A 1 120 ? 24.369 1.665 -32.827 1.00 95.62 120 TRP A CA 1
ATOM 962 C C . TRP A 1 120 ? 25.122 2.987 -32.923 1.00 95.62 120 TRP A C 1
ATOM 964 O O . TRP A 1 120 ? 25.630 3.301 -33.995 1.00 95.62 120 TRP A O 1
ATOM 974 N N . ARG A 1 121 ? 25.277 3.702 -31.804 1.00 95.06 121 ARG A N 1
ATOM 975 C CA . ARG A 1 121 ? 26.024 4.963 -31.748 1.00 95.06 121 ARG A CA 1
ATOM 976 C C . ARG A 1 121 ? 27.479 4.775 -32.171 1.00 95.06 121 ARG A C 1
ATOM 978 O O . ARG A 1 121 ? 27.968 5.516 -33.012 1.00 95.06 121 ARG A O 1
ATOM 985 N N . ARG A 1 122 ? 28.150 3.731 -31.666 1.00 93.19 122 ARG A N 1
ATOM 986 C CA . ARG A 1 122 ? 29.533 3.415 -32.056 1.00 93.19 122 ARG A CA 1
ATOM 987 C C . ARG A 1 122 ? 29.651 3.103 -33.548 1.00 93.19 122 ARG A C 1
ATOM 989 O O . ARG A 1 122 ? 30.607 3.526 -34.187 1.00 93.19 122 ARG A O 1
ATOM 996 N N . ARG A 1 123 ? 28.688 2.364 -34.104 1.00 93.06 123 ARG A N 1
ATOM 997 C CA . ARG A 1 123 ? 28.664 2.038 -35.535 1.00 93.06 123 ARG A CA 1
ATOM 998 C C . ARG A 1 123 ? 28.471 3.284 -36.399 1.00 93.06 123 ARG A C 1
ATOM 1000 O O . ARG A 1 123 ? 29.157 3.434 -37.403 1.00 93.06 123 ARG A 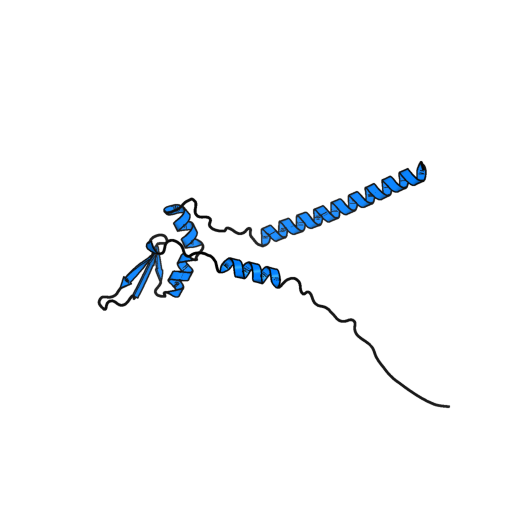O 1
ATOM 1007 N N . GLU A 1 124 ? 27.551 4.159 -36.009 1.00 93.50 124 GLU A N 1
ATOM 1008 C CA . GLU A 1 124 ? 27.282 5.421 -36.701 1.00 93.50 124 GLU A CA 1
ATOM 1009 C C . GLU A 1 124 ? 28.489 6.369 -36.628 1.00 93.50 124 GLU A C 1
ATOM 1011 O O . GLU A 1 124 ? 28.880 6.947 -37.640 1.00 93.50 124 GLU A O 1
ATOM 1016 N N . GLU A 1 125 ? 29.145 6.466 -35.467 1.00 93.00 125 GLU A N 1
ATOM 1017 C CA . GLU A 1 125 ? 30.399 7.209 -35.294 1.00 93.00 125 GLU A CA 1
ATOM 1018 C C . GLU A 1 125 ? 31.520 6.665 -36.189 1.00 93.00 125 GLU A C 1
ATOM 1020 O O . GLU A 1 125 ? 32.239 7.450 -36.806 1.00 93.00 125 GLU A O 1
ATOM 1025 N N . GLU A 1 126 ? 31.655 5.340 -36.302 1.00 90.81 126 GLU A N 1
ATOM 1026 C CA . GLU A 1 126 ? 32.651 4.705 -37.171 1.00 90.81 126 GLU A CA 1
ATOM 1027 C C . GLU A 1 126 ? 32.357 4.956 -38.661 1.00 90.81 126 GLU A C 1
ATOM 1029 O O . GLU A 1 126 ? 33.266 5.255 -39.439 1.00 90.81 126 GLU A O 1
ATOM 1034 N N . GLU A 1 127 ? 31.090 4.874 -39.078 1.00 91.81 127 GLU A N 1
ATOM 1035 C CA . GLU A 1 127 ? 30.671 5.212 -40.444 1.00 91.81 127 GLU A CA 1
ATOM 1036 C C . GLU A 1 127 ? 30.904 6.694 -40.759 1.00 91.81 127 GLU A C 1
ATOM 1038 O O . GLU A 1 127 ? 31.407 7.016 -41.841 1.00 91.81 127 GLU A O 1
ATOM 1043 N N . ARG A 1 128 ? 30.618 7.586 -39.805 1.00 92.12 128 ARG A N 1
ATOM 1044 C CA . ARG A 1 128 ? 30.901 9.020 -39.909 1.00 92.12 128 ARG A CA 1
ATOM 1045 C C . ARG A 1 128 ? 32.398 9.281 -40.067 1.00 92.12 128 ARG A C 1
ATOM 1047 O O . ARG A 1 128 ? 32.783 9.962 -41.013 1.00 92.12 128 ARG A O 1
ATOM 1054 N N . TRP A 1 129 ? 33.234 8.677 -39.222 1.00 91.12 129 TRP A N 1
ATOM 1055 C CA . TRP A 1 129 ? 34.696 8.756 -39.323 1.00 91.12 129 TRP A CA 1
ATOM 1056 C C . TRP A 1 129 ? 35.216 8.250 -40.672 1.00 91.12 129 TRP A C 1
ATOM 1058 O O . TRP A 1 129 ? 36.099 8.854 -41.274 1.00 91.12 129 TRP A O 1
ATOM 1068 N N . ARG A 1 130 ? 34.657 7.148 -41.185 1.00 90.44 130 ARG A N 1
ATOM 1069 C CA . ARG A 1 130 ? 35.038 6.586 -42.488 1.00 90.44 130 ARG A CA 1
ATOM 1070 C C . ARG A 1 130 ? 34.677 7.512 -43.650 1.00 90.44 130 ARG A C 1
ATOM 1072 O O . ARG A 1 130 ? 35.433 7.577 -44.618 1.00 90.44 130 ARG A O 1
ATOM 1079 N N . MET A 1 131 ? 33.529 8.191 -43.583 1.00 86.75 131 MET A N 1
ATOM 1080 C CA . MET A 1 131 ? 33.168 9.219 -44.564 1.00 86.75 131 MET A CA 1
ATOM 1081 C C . MET A 1 131 ? 34.097 10.429 -44.467 1.00 86.75 131 MET A C 1
ATOM 1083 O O . MET A 1 131 ? 34.599 10.877 -45.495 1.00 86.75 131 MET A O 1
ATOM 1087 N N . GLU A 1 132 ? 34.372 10.910 -43.256 1.00 89.06 132 GLU A N 1
ATOM 1088 C CA . GLU A 1 132 ? 35.256 12.055 -43.009 1.00 89.06 132 GLU A CA 1
ATOM 1089 C C . GLU A 1 132 ? 36.686 11.786 -43.505 1.00 89.06 132 GLU A C 1
ATOM 1091 O O . GLU A 1 132 ? 37.249 12.614 -44.202 1.00 89.06 132 GLU A O 1
ATOM 1096 N N . MET A 1 133 ? 37.230 10.583 -43.305 1.00 85.31 133 MET A N 1
ATOM 1097 C CA . MET A 1 133 ? 38.549 10.192 -43.836 1.00 85.31 133 MET A CA 1
ATOM 1098 C C . MET A 1 133 ? 38.600 10.004 -45.362 1.00 85.31 133 MET A C 1
ATOM 1100 O O . MET A 1 133 ? 39.686 9.953 -45.934 1.00 85.31 133 MET A O 1
ATOM 1104 N N . ARG A 1 134 ? 37.454 9.821 -46.034 1.00 84.81 134 ARG A N 1
ATOM 1105 C CA . ARG A 1 134 ? 37.387 9.651 -47.499 1.00 84.81 134 ARG A CA 1
ATOM 1106 C C . ARG A 1 134 ? 37.220 10.982 -48.232 1.00 84.81 134 ARG A C 1
ATOM 1108 O O . ARG A 1 134 ? 37.657 11.089 -49.375 1.00 84.81 134 ARG A O 1
ATOM 1115 N N . TYR A 1 135 ? 36.528 11.934 -47.616 1.00 77.75 135 TYR A N 1
ATOM 1116 C CA . TYR A 1 135 ? 36.122 13.197 -48.239 1.00 77.75 135 TYR A CA 1
ATOM 1117 C C . TYR A 1 135 ? 36.703 14.442 -47.549 1.00 77.75 135 TYR A C 1
ATOM 1119 O O . TYR A 1 135 ? 36.369 15.553 -47.959 1.00 77.75 135 TYR A O 1
ATOM 1127 N N . GLY A 1 136 ? 37.519 14.258 -46.509 1.00 59.03 136 GLY A N 1
ATOM 1128 C CA . GLY A 1 136 ? 38.258 15.302 -45.796 1.00 59.03 136 GLY A CA 1
ATOM 1129 C C . GLY A 1 136 ? 39.695 15.451 -46.268 1.00 59.03 136 GLY A C 1
ATOM 1130 O O . GLY A 1 136 ? 40.256 14.468 -46.804 1.00 59.03 136 GLY A O 1
#

Secondary structure (DSSP, 8-state):
-----------PPP-----SSHHHHHHHHHHHHT-----GGGEEEEEPTTS-EEEEEETTTTEEES-HHHHHHHHTSHHHHHHHHHHT-TT-----PPPHHHHHHHHHHHHHHHHHHHHHHHHHHHHHHHHHHHH-

InterPro domains:
  IPR003604 Matrin/U1-C-like, C2H2-type zinc finger [SM00451] (53-87)
  IPR013087 Zinc finger C2H2-type [PF12874] (56-80)
  IPR013087 Zinc finger C2H2-type [PS00028] (58-80)
  IPR036236 Zinc finger C2H2 superfamily [SSF57667] (31-87)

Organism: NCBI:txid8208

Radius of gyration: 31.51 Å; chains: 1; bounding box: 99×36×84 Å

Sequence (136 aa):
MDDAKVEASKPATPSQGDSKTEDSLSALAALQSDVQPVGHDYVEEVRNDEGKVIRFHCKLCECSFNDPNAKEMHLKGRRHRLQYKKKVNPELQVEVKPSIRARKIQEEKMRKQMQKEEYWRRREEEERWRMEMRYG

pLDDT: mean 76.36, std 20.75, range [33.66, 96.0]